Protein AF-A0A6P6D6A0-F1 (afdb_monomer_lite)

Secondary structure (DSSP, 8-state):
----B--GGGHHHHSTTTTT--S-PPPPB--PPP--S-PPP-B-TTSPBPTTS---SS-TT-SPPPGGGS-SSPPPSEEE---SSHHHHHHHHHHHTT-HHHHHSTT----EEE--

Radius of gyration: 21.85 Å; chains: 1; bounding box: 56×30×52 Å

InterPro domains:
  IPR038797 Protein Flattop [PF22611] (1-113)
  IPR038797 Protein Flattop [PTHR34639] (1-114)

Structure (mmCIF, N/CA/C/O backbone):
data_AF-A0A6P6D6A0-F1
#
_entry.id   AF-A0A6P6D6A0-F1
#
loop_
_atom_site.group_PDB
_atom_site.id
_atom_site.type_symbol
_atom_site.label_atom_id
_atom_site.label_alt_id
_atom_site.label_comp_id
_atom_site.label_asym_id
_atom_site.label_entity_id
_atom_site.label_seq_id
_atom_site.pdbx_PDB_ins_code
_atom_site.Cartn_x
_atom_site.Cartn_y
_atom_site.Cartn_z
_atom_site.occupancy
_atom_site.B_iso_or_equiv
_atom_site.auth_seq_id
_atom_site.auth_comp_id
_atom_site.auth_asym_id
_atom_site.auth_atom_id
_atom_site.pdbx_PDB_model_num
ATOM 1 N N . MET A 1 1 ? -6.198 -6.001 3.209 1.00 59.53 1 MET A N 1
ATOM 2 C CA . MET A 1 1 ? -5.001 -5.388 3.834 1.00 59.53 1 MET A CA 1
ATOM 3 C C . MET A 1 1 ? -5.453 -4.676 5.093 1.00 59.53 1 MET A C 1
ATOM 5 O O . MET A 1 1 ? -6.505 -4.058 5.047 1.00 59.53 1 MET A O 1
ATOM 9 N N . ALA A 1 2 ? -4.706 -4.790 6.188 1.00 77.38 2 ALA A N 1
ATOM 10 C CA . ALA A 1 2 ? -4.994 -4.070 7.426 1.00 77.38 2 ALA A CA 1
ATOM 11 C C . ALA A 1 2 ? -4.280 -2.709 7.431 1.00 77.38 2 ALA A C 1
ATOM 13 O O . ALA A 1 2 ? -3.187 -2.584 6.872 1.00 77.38 2 ALA A O 1
ATOM 14 N N . THR A 1 3 ? -4.904 -1.704 8.041 1.00 82.56 3 THR A N 1
ATOM 15 C CA . THR A 1 3 ? -4.329 -0.373 8.273 1.00 82.56 3 THR A CA 1
ATOM 16 C C . THR A 1 3 ? -4.043 -0.199 9.757 1.00 82.56 3 THR A C 1
ATOM 18 O O . THR A 1 3 ? -4.913 -0.486 10.576 1.00 82.56 3 THR A O 1
ATOM 21 N N . ASN A 1 4 ? -2.858 0.311 10.089 1.00 85.94 4 ASN A N 1
ATOM 22 C CA . ASN A 1 4 ? -2.507 0.686 11.455 1.00 85.94 4 ASN A CA 1
ATOM 23 C C . ASN A 1 4 ? -2.769 2.181 11.642 1.00 85.94 4 ASN A C 1
ATOM 25 O O . ASN A 1 4 ? -2.383 2.986 10.786 1.00 85.94 4 ASN A O 1
ATOM 29 N N . TYR A 1 5 ? -3.408 2.523 12.754 1.00 85.50 5 TYR A N 1
ATOM 30 C CA . TYR A 1 5 ? -3.688 3.896 13.154 1.00 85.50 5 TYR A CA 1
ATOM 31 C C . TYR A 1 5 ? -2.807 4.285 14.337 1.00 85.50 5 TYR A C 1
ATOM 33 O O . TYR A 1 5 ? -2.463 3.421 15.141 1.00 85.50 5 TYR A O 1
ATOM 41 N N . SER A 1 6 ? -2.474 5.574 14.430 1.00 86.25 6 SER A N 1
ATOM 42 C CA . SER A 1 6 ? -1.700 6.121 15.546 1.00 86.25 6 SER A CA 1
ATOM 43 C C . SER A 1 6 ? -2.338 5.788 16.892 1.00 86.25 6 SER A C 1
ATOM 45 O O . SER A 1 6 ? -3.506 6.105 17.139 1.00 86.25 6 SER A O 1
ATOM 47 N N . ALA A 1 7 ? -1.538 5.210 17.783 1.00 87.88 7 ALA A N 1
ATOM 48 C CA . ALA A 1 7 ? -1.878 5.031 19.191 1.00 87.88 7 ALA A CA 1
ATOM 49 C C . ALA A 1 7 ? -1.497 6.257 20.049 1.00 87.88 7 ALA A C 1
ATOM 51 O O . ALA A 1 7 ? -1.419 6.163 21.279 1.00 87.88 7 ALA A O 1
ATOM 52 N N . ASN A 1 8 ? -1.237 7.410 19.417 1.00 89.00 8 ASN A N 1
ATOM 53 C CA . ASN A 1 8 ? -0.809 8.660 20.043 1.00 89.00 8 ASN A CA 1
ATOM 54 C C . ASN A 1 8 ? 0.352 8.435 21.031 1.00 89.00 8 ASN A C 1
ATOM 56 O O . ASN A 1 8 ? 1.465 8.101 20.633 1.00 89.00 8 ASN A O 1
ATOM 60 N N . GLN A 1 9 ? 0.094 8.582 22.332 1.00 90.94 9 GLN A N 1
ATOM 61 C CA . GLN A 1 9 ? 1.102 8.493 23.393 1.00 90.94 9 GLN A CA 1
ATOM 62 C C . GLN A 1 9 ? 1.780 7.114 23.479 1.00 90.94 9 GLN A C 1
ATOM 64 O O . GLN A 1 9 ? 2.917 7.023 23.944 1.00 90.94 9 GLN A O 1
ATOM 69 N N . TYR A 1 10 ? 1.123 6.051 23.005 1.00 90.69 10 TYR A N 1
ATOM 70 C CA . TYR A 1 10 ? 1.640 4.681 23.075 1.00 90.69 10 TYR A CA 1
ATOM 71 C C . TYR A 1 10 ? 2.359 4.220 21.799 1.00 90.69 10 TYR A C 1
ATOM 73 O O . TYR A 1 10 ? 2.954 3.142 21.798 1.00 90.69 10 TYR A O 1
ATOM 81 N N . GLU A 1 11 ? 2.374 5.031 20.734 1.00 90.00 11 GLU A N 1
ATOM 82 C CA . GLU A 1 11 ? 2.935 4.660 19.421 1.00 90.00 11 GLU A CA 1
ATOM 83 C C . GLU A 1 11 ? 4.406 4.222 19.512 1.00 90.00 11 GLU A C 1
ATOM 85 O O . GLU A 1 11 ? 4.848 3.298 18.829 1.00 90.00 11 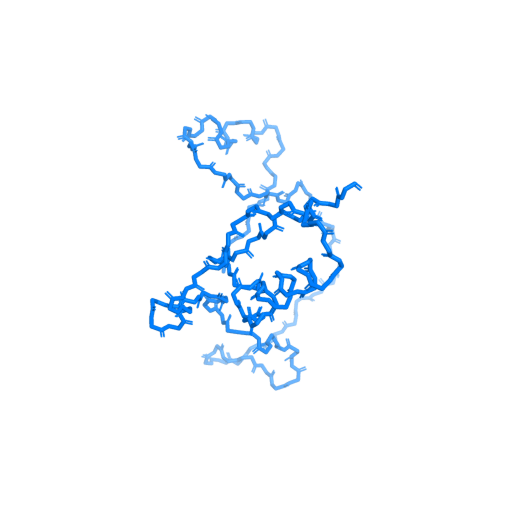GLU A O 1
ATOM 90 N N . LYS A 1 12 ? 5.173 4.842 20.420 1.00 90.94 12 LYS A N 1
ATOM 91 C CA . LYS A 1 12 ? 6.614 4.606 20.575 1.00 90.94 12 LYS A CA 1
ATOM 92 C C . LYS A 1 12 ? 6.957 3.128 20.782 1.00 90.94 12 LYS A C 1
ATOM 94 O O . LYS A 1 12 ? 7.901 2.640 20.158 1.00 90.94 12 LYS A O 1
ATOM 99 N N . ALA A 1 13 ? 6.194 2.421 21.618 1.00 92.31 13 ALA A N 1
ATOM 100 C CA . ALA A 1 13 ? 6.438 1.011 21.928 1.00 92.31 13 ALA A CA 1
ATOM 101 C C . ALA A 1 13 ? 6.171 0.085 20.728 1.00 92.31 13 ALA A C 1
ATOM 103 O O . ALA A 1 13 ? 6.815 -0.954 20.602 1.00 92.31 13 ALA A O 1
ATOM 104 N N . PHE A 1 14 ? 5.273 0.488 19.825 1.00 90.38 14 PHE A N 1
ATOM 105 C CA . PHE A 1 14 ? 4.914 -0.258 18.616 1.00 90.38 14 PHE A CA 1
ATOM 106 C C . PHE A 1 14 ? 5.724 0.155 17.389 1.00 90.38 14 PHE A C 1
ATOM 108 O O . PHE A 1 14 ? 5.529 -0.386 16.298 1.00 90.38 14 PHE A O 1
ATOM 115 N N . SER A 1 15 ? 6.657 1.094 17.546 1.00 89.62 15 SER A N 1
ATOM 116 C CA . SER A 1 15 ? 7.499 1.489 16.433 1.00 89.62 15 SER A CA 1
ATOM 117 C C . SER A 1 15 ? 8.389 0.312 15.987 1.00 89.62 15 SER A C 1
ATOM 119 O O . SER A 1 15 ? 8.888 -0.454 16.820 1.00 89.62 15 SER A O 1
ATOM 121 N N . PRO A 1 16 ? 8.637 0.156 14.673 1.00 91.19 16 PRO A N 1
ATOM 122 C CA . PRO A 1 16 ? 9.335 -1.007 14.118 1.00 91.19 16 PRO A CA 1
ATOM 123 C C . PRO A 1 16 ? 10.692 -1.288 14.773 1.00 91.19 16 PRO A C 1
ATOM 125 O O . PRO A 1 16 ? 11.069 -2.440 14.960 1.00 91.19 16 PRO A O 1
ATOM 128 N N . LYS A 1 17 ? 11.399 -0.227 15.176 1.00 90.12 17 LYS A N 1
ATOM 129 C CA . LYS A 1 17 ? 12.697 -0.311 15.850 1.00 90.12 17 LYS A CA 1
ATOM 130 C C . LYS A 1 17 ? 12.601 -0.970 17.231 1.00 90.12 17 LYS A C 1
ATOM 132 O O . LYS A 1 17 ? 13.476 -1.754 17.580 1.00 90.12 17 LYS A O 1
ATOM 137 N N . TYR A 1 18 ? 11.554 -0.670 18.001 1.00 92.38 18 TYR A N 1
ATOM 138 C CA . TYR A 1 18 ? 11.334 -1.266 19.324 1.00 92.38 18 TYR A CA 1
ATOM 139 C C . TYR A 1 18 ? 10.829 -2.707 19.221 1.00 92.38 18 TYR A C 1
ATOM 141 O O . TYR A 1 18 ? 11.188 -3.539 20.048 1.00 92.38 18 TYR A O 1
ATOM 149 N N . LEU A 1 19 ? 10.091 -3.023 18.155 1.00 93.38 19 LEU A N 1
ATOM 150 C CA . LEU A 1 19 ? 9.670 -4.387 17.822 1.00 93.38 19 LEU A CA 1
ATOM 151 C C . LEU A 1 19 ? 10.775 -5.231 17.165 1.00 93.38 19 LEU A C 1
ATOM 153 O O . LEU A 1 19 ? 10.499 -6.333 16.701 1.00 93.38 19 LEU A O 1
ATOM 157 N N . GLN A 1 20 ? 12.011 -4.720 17.096 1.00 93.69 20 GLN A N 1
ATOM 158 C CA . GLN A 1 20 ? 13.154 -5.405 16.481 1.00 93.69 20 GLN A CA 1
ATOM 159 C C . GLN A 1 20 ? 12.901 -5.817 15.021 1.00 93.69 20 GLN A C 1
ATOM 161 O O . GLN A 1 20 ? 13.447 -6.804 14.527 1.00 93.69 20 GLN A O 1
ATOM 166 N N . ASN A 1 21 ? 12.081 -5.052 14.299 1.00 92.50 21 ASN A N 1
ATOM 167 C CA . ASN A 1 21 ? 11.920 -5.239 12.869 1.00 92.50 21 ASN A CA 1
ATOM 168 C C . ASN A 1 21 ? 13.133 -4.639 12.142 1.00 92.50 21 ASN A C 1
ATOM 170 O O . ASN A 1 21 ? 13.281 -3.421 12.061 1.00 92.50 21 ASN A O 1
ATOM 174 N N . TRP A 1 22 ? 13.977 -5.509 11.590 1.00 89.00 22 TRP A N 1
ATOM 175 C CA . TRP A 1 22 ? 15.186 -5.138 10.843 1.00 89.00 22 TRP A CA 1
ATOM 176 C C . TRP A 1 22 ? 14.942 -4.879 9.349 1.00 89.00 22 TRP A C 1
ATOM 178 O O . TRP A 1 22 ? 15.872 -4.546 8.617 1.00 89.00 22 TRP A O 1
ATOM 188 N N . SER A 1 23 ? 13.703 -5.038 8.880 1.00 88.38 23 SER A N 1
ATOM 189 C CA . SER A 1 23 ? 13.310 -4.745 7.500 1.00 88.38 23 SER A CA 1
ATOM 190 C C . SER A 1 23 ? 12.774 -3.317 7.345 1.00 88.38 23 SER A C 1
ATOM 192 O O . SER A 1 23 ? 12.454 -2.638 8.322 1.00 88.38 23 SER A O 1
ATOM 194 N N . LEU A 1 24 ? 12.633 -2.860 6.097 1.00 84.19 24 LEU A N 1
ATOM 195 C CA . LEU A 1 24 ? 11.965 -1.593 5.797 1.00 84.19 24 LEU A CA 1
ATOM 196 C C . LEU A 1 24 ? 10.494 -1.666 6.221 1.00 84.19 24 LEU A C 1
ATOM 198 O O . LEU A 1 24 ? 9.685 -2.384 5.628 1.00 84.19 24 LEU A O 1
ATOM 202 N N . ALA A 1 25 ? 10.151 -0.910 7.258 1.00 85.19 25 ALA A N 1
ATOM 203 C CA . ALA A 1 25 ? 8.798 -0.858 7.775 1.00 85.19 25 ALA A CA 1
ATOM 204 C C . ALA A 1 25 ? 7.849 -0.128 6.819 1.00 85.19 25 ALA A C 1
ATOM 206 O O . ALA A 1 25 ? 8.226 0.814 6.121 1.00 85.19 25 ALA A O 1
ATOM 207 N N . LYS A 1 26 ? 6.582 -0.550 6.821 1.00 82.31 26 LYS A N 1
ATOM 208 C CA . LYS A 1 26 ? 5.524 0.164 6.105 1.00 82.31 26 LYS A CA 1
ATOM 209 C C . LYS A 1 26 ? 5.171 1.448 6.864 1.00 82.31 26 LYS A C 1
ATOM 211 O O . LYS A 1 26 ? 5.079 1.390 8.090 1.00 82.31 26 LYS A O 1
ATOM 216 N N . PRO A 1 27 ? 4.932 2.568 6.164 1.00 80.00 27 PRO A N 1
ATOM 217 C CA . PRO A 1 27 ? 4.458 3.784 6.808 1.00 80.00 27 PRO A CA 1
ATOM 218 C C . PRO A 1 27 ? 3.077 3.546 7.433 1.00 80.00 27 PRO A C 1
ATOM 220 O O . PRO A 1 27 ? 2.214 2.902 6.827 1.00 80.00 27 PRO A O 1
ATOM 223 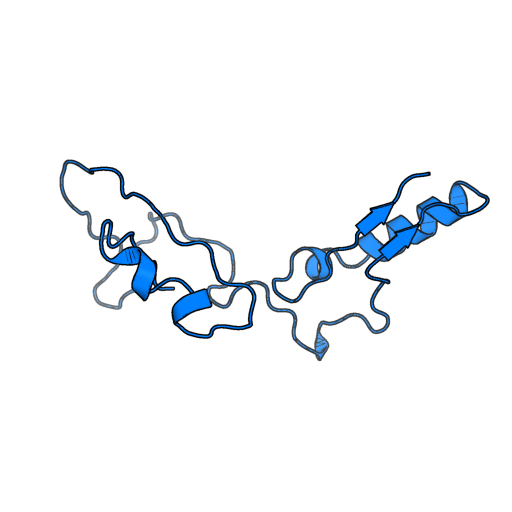N N . THR A 1 28 ? 2.880 4.052 8.648 1.00 78.81 28 THR A N 1
ATOM 224 C CA . THR A 1 28 ? 1.603 4.030 9.368 1.00 78.81 28 THR A CA 1
ATOM 225 C C . THR A 1 28 ? 0.864 5.350 9.167 1.00 78.81 28 THR A C 1
ATOM 227 O O . THR A 1 28 ? 1.472 6.382 8.884 1.00 78.81 28 THR A O 1
ATOM 230 N N . LYS A 1 29 ? -0.471 5.325 9.244 1.00 75.75 29 LYS A N 1
ATOM 231 C CA . LYS A 1 29 ? -1.274 6.542 9.090 1.00 75.75 29 LYS A CA 1
ATOM 232 C C . LYS A 1 29 ? -1.370 7.237 10.448 1.00 75.75 29 LYS A C 1
ATOM 234 O O . LYS A 1 29 ? -1.983 6.702 11.368 1.00 75.75 29 LYS A O 1
ATOM 239 N N . GLU A 1 30 ? -0.782 8.424 10.557 1.00 72.44 30 GLU A N 1
ATOM 240 C CA . GLU A 1 30 ? -0.678 9.155 11.829 1.00 72.44 30 GLU A CA 1
ATOM 241 C C . GLU A 1 30 ? -2.015 9.721 12.324 1.00 72.44 30 GLU A C 1
ATOM 243 O O . GLU A 1 30 ? -2.221 9.844 13.526 1.00 72.44 30 GLU A O 1
ATOM 248 N N . SER A 1 31 ? -2.948 10.047 11.424 1.00 76.69 31 SER A N 1
ATOM 249 C CA . SER A 1 31 ? -4.237 10.627 11.808 1.00 76.69 31 SER A CA 1
ATOM 250 C C . SER A 1 31 ? -5.374 10.191 10.887 1.00 76.69 31 SER A C 1
ATOM 252 O O . SER A 1 31 ? -5.206 10.038 9.670 1.00 76.69 31 SER A O 1
ATOM 254 N N . ILE A 1 32 ? -6.544 9.966 11.483 1.00 80.75 32 ILE A N 1
ATOM 255 C CA . ILE A 1 32 ? -7.797 9.696 10.778 1.00 80.75 32 ILE A CA 1
ATOM 256 C C . ILE A 1 32 ? -8.596 10.996 10.772 1.00 80.75 32 ILE A C 1
ATOM 258 O O . ILE A 1 32 ? -8.763 11.622 11.814 1.00 80.75 32 ILE A O 1
ATOM 262 N N . SER A 1 33 ? -9.111 11.393 9.612 1.00 84.56 33 SER A N 1
ATOM 263 C CA . SER A 1 33 ? -10.089 12.476 9.536 1.00 84.56 33 SER A CA 1
ATOM 264 C C . SER A 1 33 ? -11.394 12.055 10.209 1.00 84.56 33 SER A C 1
ATOM 266 O O . SER A 1 33 ? -11.840 10.919 10.035 1.00 84.56 33 SER A O 1
ATOM 268 N N . SER A 1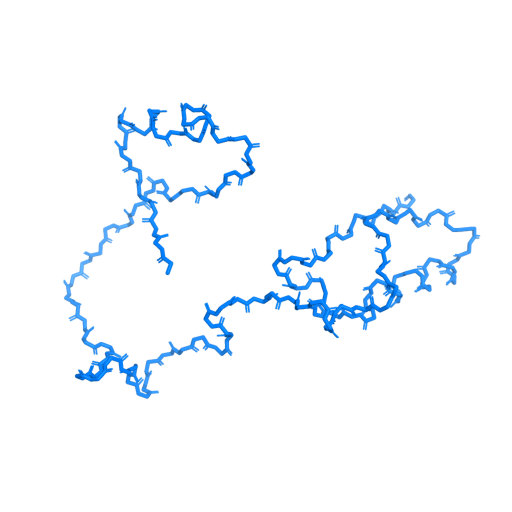 34 ? -12.029 12.975 10.932 1.00 88.69 34 SER A N 1
ATOM 269 C CA . SER A 1 34 ? -13.414 12.800 11.360 1.00 88.69 34 SER A CA 1
ATOM 270 C C . SER A 1 34 ? -14.323 12.699 10.131 1.00 88.69 34 SER A C 1
ATOM 272 O O . SER A 1 34 ? -14.163 13.444 9.164 1.00 88.69 34 SER A O 1
ATOM 274 N N . TYR A 1 35 ? -15.258 11.751 10.163 1.00 89.50 35 TYR A N 1
ATOM 275 C CA . TYR A 1 35 ? -16.287 11.580 9.141 1.00 89.50 35 TYR A CA 1
ATOM 276 C C . TYR A 1 35 ? -17.655 11.756 9.795 1.00 89.50 35 TYR A C 1
ATOM 278 O O . TYR A 1 35 ? -17.915 11.171 10.845 1.00 89.50 35 TYR A O 1
ATOM 286 N N . GLU A 1 36 ? -18.519 12.547 9.168 1.00 93.81 36 GLU A N 1
ATOM 287 C CA . GLU A 1 36 ? -19.909 12.740 9.584 1.00 93.81 36 GLU A CA 1
ATOM 288 C C . GLU A 1 36 ? -20.855 11.975 8.648 1.00 93.81 36 GLU A C 1
ATOM 290 O O . GLU A 1 36 ? -20.573 11.818 7.458 1.00 93.81 36 GLU A O 1
ATOM 295 N N . GLY A 1 37 ? -21.987 11.501 9.180 1.00 93.81 37 GLY A N 1
ATOM 296 C CA . GLY A 1 37 ? -23.025 10.800 8.418 1.00 93.81 37 GLY A CA 1
ATOM 297 C C . GLY A 1 37 ? -23.157 9.312 8.756 1.00 93.81 37 GLY A C 1
ATOM 298 O O . GLY A 1 37 ? -22.860 8.884 9.869 1.00 93.81 37 GLY A O 1
ATOM 299 N N . TYR A 1 38 ? -23.653 8.527 7.797 1.00 93.81 38 TYR A N 1
ATOM 300 C CA . TYR A 1 38 ? -23.949 7.098 7.955 1.00 93.81 38 TYR A CA 1
ATOM 301 C C . TYR A 1 38 ? -23.221 6.243 6.909 1.00 93.81 38 TYR A C 1
ATOM 303 O O . TYR A 1 38 ? -22.837 6.718 5.840 1.00 93.81 38 TYR A O 1
ATOM 311 N N . THR A 1 39 ? -23.037 4.958 7.214 1.00 93.94 39 THR A N 1
ATOM 312 C CA . THR A 1 39 ? -22.411 3.985 6.312 1.00 93.94 39 THR A CA 1
ATOM 313 C C . THR A 1 39 ? -23.431 3.424 5.322 1.00 93.94 39 THR A C 1
ATOM 315 O O . THR A 1 39 ? -24.552 3.078 5.684 1.00 93.94 39 THR A O 1
ATOM 318 N N . GLN A 1 40 ? -23.041 3.310 4.052 1.00 93.56 40 GLN A N 1
ATOM 319 C CA . GLN A 1 40 ? -23.852 2.666 3.016 1.00 93.56 40 GLN A CA 1
ATOM 320 C C . GLN A 1 40 ? -23.353 1.244 2.756 1.00 93.56 40 GLN A C 1
ATOM 322 O O . GLN A 1 40 ? -22.147 0.985 2.768 1.00 93.56 40 GLN A O 1
ATOM 327 N N . ILE A 1 41 ? -24.278 0.317 2.503 1.00 94.75 41 ILE A N 1
ATOM 328 C CA . ILE A 1 41 ? -23.939 -1.069 2.170 1.00 94.75 41 ILE A CA 1
ATOM 329 C C . ILE A 1 41 ? -23.420 -1.115 0.730 1.00 94.75 41 ILE A C 1
ATOM 331 O O . ILE A 1 41 ? -24.134 -0.776 -0.209 1.00 94.75 41 ILE A O 1
ATOM 335 N N . ILE A 1 42 ? -22.172 -1.553 0.563 1.00 94.88 42 ILE A N 1
ATOM 336 C CA . ILE A 1 42 ? -21.488 -1.601 -0.742 1.00 94.88 42 ILE A CA 1
ATOM 337 C C . ILE A 1 42 ? -21.378 -3.013 -1.338 1.00 94.88 42 ILE A C 1
ATOM 339 O O . ILE A 1 42 ? -20.915 -3.167 -2.468 1.00 94.88 42 ILE A O 1
ATOM 343 N N . ALA A 1 43 ? -21.772 -4.046 -0.593 1.00 96.12 43 ALA A N 1
ATOM 344 C CA . ALA A 1 43 ? -21.659 -5.447 -0.989 1.00 96.12 43 ALA A CA 1
ATOM 345 C C . ALA A 1 43 ? -22.969 -6.206 -0.741 1.00 96.12 43 ALA A C 1
ATOM 347 O O . ALA A 1 43 ? -23.767 -5.807 0.104 1.00 96.12 43 ALA A O 1
ATOM 348 N N . ASN A 1 44 ? -23.189 -7.294 -1.479 1.00 95.12 44 ASN A N 1
ATOM 349 C CA . ASN A 1 44 ? -24.330 -8.185 -1.276 1.00 95.12 44 ASN A CA 1
ATOM 350 C C . ASN A 1 44 ? -24.088 -9.199 -0.138 1.00 95.12 44 ASN A C 1
ATOM 352 O O . ASN A 1 44 ? -23.008 -9.267 0.448 1.00 95.12 44 ASN A O 1
ATOM 356 N N . ASP A 1 45 ? -25.097 -10.023 0.135 1.00 96.69 45 ASP A N 1
ATOM 357 C CA . ASP A 1 45 ? -25.098 -11.109 1.128 1.00 96.69 45 ASP A CA 1
ATOM 358 C C . ASP A 1 45 ? -24.016 -12.182 0.901 1.00 96.69 45 ASP A C 1
ATOM 360 O O . ASP A 1 45 ? -23.604 -12.868 1.834 1.00 96.69 45 ASP A O 1
ATOM 364 N N . ARG A 1 46 ? -23.507 -12.297 -0.329 1.00 96.00 46 ARG A N 1
ATOM 365 C CA . ARG A 1 46 ? -22.407 -13.197 -0.710 1.00 96.00 46 ARG A CA 1
ATOM 366 C C . ARG A 1 46 ? -21.024 -12.543 -0.630 1.00 96.00 46 ARG A C 1
ATOM 368 O O . ARG A 1 46 ? -20.034 -13.191 -0.964 1.00 96.00 46 ARG A O 1
ATOM 375 N N . GLY A 1 47 ? -20.938 -11.272 -0.231 1.00 92.06 47 GLY A N 1
ATOM 376 C CA . GLY A 1 47 ? -19.683 -10.518 -0.141 1.00 92.06 47 GLY A CA 1
ATOM 377 C C . GLY A 1 47 ? -19.159 -9.972 -1.477 1.00 92.06 47 GLY A C 1
ATOM 378 O O . GLY A 1 47 ? -18.028 -9.489 -1.538 1.00 92.06 47 GLY A O 1
ATOM 379 N N . HIS A 1 48 ? -19.949 -10.018 -2.554 1.00 92.88 48 HIS A N 1
ATOM 380 C CA . HIS A 1 48 ? -19.605 -9.366 -3.819 1.00 92.88 48 HIS A CA 1
ATOM 381 C C . HIS A 1 48 ? -19.972 -7.881 -3.782 1.00 92.88 48 HIS A C 1
ATOM 383 O O . HIS A 1 48 ? -21.057 -7.516 -3.335 1.00 92.88 48 HIS A O 1
ATOM 389 N N . LEU A 1 49 ? -19.092 -7.022 -4.304 1.00 93.00 49 LEU A N 1
ATOM 390 C CA . LEU A 1 49 ? -19.378 -5.594 -4.462 1.00 93.00 49 LEU A CA 1
ATOM 391 C C . LEU A 1 49 ? -20.563 -5.374 -5.412 1.00 93.00 49 LEU A C 1
ATOM 393 O O . LEU A 1 49 ? -20.683 -6.061 -6.430 1.00 93.00 49 LEU A O 1
ATOM 397 N N . LEU A 1 50 ? -21.412 -4.395 -5.098 1.00 95.00 50 LEU A N 1
ATOM 398 C CA . LEU A 1 50 ? -22.507 -3.988 -5.978 1.00 95.00 50 LEU A CA 1
ATOM 399 C C . LEU A 1 50 ? -21.949 -3.440 -7.312 1.00 95.00 50 LEU A C 1
ATOM 401 O O . LEU A 1 50 ? -20.919 -2.764 -7.295 1.00 95.00 50 LEU A O 1
ATOM 405 N N . PRO A 1 51 ? -22.613 -3.667 -8.466 1.00 91.94 51 PRO A N 1
ATOM 406 C CA . PRO A 1 51 ? -22.090 -3.261 -9.778 1.00 91.94 51 PRO A CA 1
ATOM 407 C C . PRO A 1 51 ? -21.800 -1.760 -9.931 1.00 91.94 51 PRO A C 1
ATOM 409 O O . PRO A 1 51 ? -20.952 -1.381 -10.735 1.00 91.94 51 PRO A O 1
ATOM 412 N N . SER A 1 52 ? -22.497 -0.909 -9.174 1.00 90.62 52 SER A N 1
ATOM 413 C CA . SER A 1 52 ? -22.325 0.548 -9.177 1.00 90.62 52 SER A CA 1
ATOM 414 C C . SER A 1 52 ? -21.101 1.028 -8.392 1.00 90.62 52 SER A C 1
ATOM 416 O O . SER A 1 52 ? -20.672 2.167 -8.570 1.00 90.62 52 SER A O 1
ATOM 418 N N . VAL A 1 53 ? -20.533 0.189 -7.519 1.00 92.50 53 VAL A N 1
ATOM 419 C CA . VAL A 1 53 ? -19.409 0.573 -6.662 1.00 92.50 53 VAL A CA 1
ATOM 420 C C . VAL A 1 53 ? -18.117 0.534 -7.483 1.00 92.50 53 VAL A C 1
ATOM 422 O O . VAL A 1 53 ? -17.788 -0.506 -8.065 1.00 92.50 53 VAL A O 1
ATOM 425 N N . PRO A 1 54 ? -17.343 1.638 -7.536 1.00 90.44 54 PRO A N 1
ATOM 426 C CA . PRO A 1 54 ? -16.085 1.654 -8.262 1.00 90.44 54 PRO A CA 1
ATOM 427 C C . PRO A 1 54 ? -15.129 0.634 -7.650 1.00 90.44 54 PRO A C 1
ATOM 429 O O . PRO A 1 54 ? -14.831 0.656 -6.456 1.00 90.44 54 PRO A O 1
ATOM 432 N N . ARG A 1 55 ? -14.626 -0.267 -8.492 1.00 86.00 55 ARG A N 1
ATOM 433 C CA . ARG A 1 55 ? -13.680 -1.305 -8.090 1.00 86.00 55 ARG A CA 1
ATOM 434 C C . ARG A 1 55 ? -12.328 -1.081 -8.740 1.00 86.00 55 ARG A C 1
ATOM 436 O O . ARG A 1 55 ? -12.236 -0.659 -9.895 1.00 86.00 55 ARG A O 1
ATOM 443 N N . SER A 1 56 ? -11.272 -1.430 -8.013 1.00 82.50 56 SER A N 1
ATOM 444 C CA . SER A 1 56 ? -9.944 -1.519 -8.607 1.00 82.50 56 SER A CA 1
ATOM 445 C C . SER A 1 56 ? -9.970 -2.529 -9.757 1.00 82.50 56 SER A C 1
ATOM 447 O O . SER A 1 56 ? -10.455 -3.651 -9.599 1.00 82.50 56 SER A O 1
ATOM 449 N N . LYS A 1 57 ? -9.445 -2.130 -10.920 1.00 81.38 57 LYS A N 1
ATOM 450 C CA . LYS A 1 57 ? -9.171 -3.056 -12.032 1.00 81.38 57 LYS A CA 1
ATOM 451 C C . LYS A 1 57 ? -7.912 -3.892 -11.777 1.00 81.38 57 LYS A C 1
ATOM 453 O O . LYS A 1 57 ? -7.677 -4.860 -12.491 1.00 81.38 57 LYS A O 1
ATOM 458 N N . ALA A 1 58 ? -7.100 -3.506 -10.791 1.00 79.56 58 ALA A N 1
ATOM 459 C CA . ALA A 1 58 ? -5.883 -4.215 -10.438 1.00 79.56 58 ALA A CA 1
ATOM 460 C C . ALA A 1 58 ? -6.189 -5.456 -9.591 1.00 79.56 58 ALA A C 1
ATOM 462 O O . ALA A 1 58 ? -7.162 -5.497 -8.836 1.00 79.56 58 ALA A O 1
ATOM 463 N N . SER A 1 59 ? -5.318 -6.456 -9.711 1.00 77.81 59 SER A N 1
ATOM 464 C CA . SER A 1 59 ? -5.396 -7.697 -8.945 1.00 77.81 59 SER A CA 1
ATOM 465 C C . SER A 1 59 ? -5.351 -7.428 -7.431 1.00 77.81 59 SER A C 1
ATOM 467 O O . SER A 1 59 ? -4.489 -6.668 -6.976 1.00 77.81 59 SER A O 1
ATOM 469 N N . PRO A 1 60 ? -6.214 -8.076 -6.623 1.00 77.69 60 PRO A N 1
ATOM 470 C CA . PRO A 1 60 ? -6.178 -7.949 -5.165 1.00 77.69 60 PRO A CA 1
ATOM 471 C C . PRO A 1 60 ? -4.907 -8.555 -4.549 1.00 77.69 60 PRO A C 1
ATOM 473 O O . PRO A 1 60 ? -4.546 -8.211 -3.426 1.00 77.69 60 PRO A O 1
ATOM 476 N N . TRP A 1 61 ? -4.202 -9.416 -5.290 1.00 75.31 61 TRP A N 1
ATOM 477 C CA . TRP A 1 61 ? -2.916 -9.995 -4.887 1.00 75.31 61 TRP A CA 1
ATOM 478 C C . TRP A 1 61 ? -1.714 -9.104 -5.245 1.00 75.31 61 TRP A C 1
ATOM 480 O O . TRP A 1 61 ? -0.567 -9.476 -5.004 1.00 75.31 61 TRP A O 1
ATOM 490 N N . GLY A 1 62 ? -1.965 -7.904 -5.779 1.00 80.62 62 GLY A N 1
ATOM 491 C CA . GLY A 1 62 ? -0.941 -6.928 -6.137 1.00 80.62 62 GLY A CA 1
ATOM 492 C C . GLY A 1 62 ? -0.337 -7.148 -7.526 1.00 80.62 62 GLY A C 1
ATOM 493 O O . GLY A 1 62 ? -0.888 -7.859 -8.362 1.00 80.62 62 GLY A O 1
ATOM 494 N N . SER A 1 63 ? 0.801 -6.492 -7.766 1.00 84.19 63 SER A N 1
ATOM 495 C CA . SER A 1 63 ? 1.543 -6.513 -9.038 1.00 84.19 63 SER A CA 1
ATOM 496 C C . SER A 1 63 ? 2.808 -7.371 -8.927 1.00 84.19 63 SER A C 1
ATOM 498 O O . SER A 1 63 ? 3.893 -6.950 -9.317 1.00 84.19 63 SER A O 1
ATOM 500 N N . PHE A 1 64 ? 2.722 -8.525 -8.266 1.00 84.94 64 PHE A N 1
ATOM 501 C CA . PHE A 1 64 ? 3.876 -9.412 -8.128 1.00 84.94 64 PHE A CA 1
ATOM 502 C C . PHE A 1 64 ? 4.139 -10.129 -9.455 1.00 84.94 64 PHE A C 1
ATOM 504 O O . PHE A 1 64 ? 3.229 -10.742 -10.012 1.00 84.94 64 PHE A O 1
ATOM 511 N N . ILE A 1 65 ? 5.379 -10.073 -9.941 1.00 85.50 65 ILE A N 1
ATOM 512 C CA . ILE A 1 65 ? 5.821 -10.832 -11.115 1.00 85.50 65 ILE A CA 1
ATOM 513 C C . ILE A 1 65 ? 6.434 -12.144 -10.642 1.00 85.50 65 ILE A C 1
ATOM 515 O O . ILE A 1 65 ? 7.419 -12.145 -9.898 1.00 85.50 65 ILE A O 1
ATOM 519 N N . GLY A 1 66 ? 5.848 -13.259 -11.077 1.00 85.38 66 GLY A N 1
ATOM 520 C CA . GLY A 1 66 ? 6.361 -14.594 -10.801 1.00 85.38 66 GLY A CA 1
ATOM 521 C C . GLY A 1 66 ? 7.640 -14.901 -11.579 1.00 85.38 66 GLY A C 1
ATOM 522 O O . GLY A 1 66 ? 7.942 -14.276 -12.594 1.00 85.38 66 GLY A O 1
ATOM 523 N N . THR A 1 67 ? 8.375 -15.920 -11.136 1.00 86.00 67 THR A N 1
ATOM 524 C CA . THR A 1 67 ? 9.653 -16.344 -11.735 1.00 86.00 67 THR A CA 1
ATOM 525 C C . THR A 1 67 ? 9.567 -16.555 -13.249 1.00 86.00 67 THR A C 1
ATOM 527 O O . THR A 1 67 ? 10.461 -16.146 -13.977 1.00 86.00 67 THR A O 1
ATOM 530 N N . TRP A 1 68 ? 8.466 -17.129 -13.739 1.00 86.38 68 TRP A N 1
ATOM 531 C CA . TRP A 1 68 ? 8.249 -17.397 -15.166 1.00 86.38 68 TRP A CA 1
ATOM 532 C C . TRP A 1 68 ? 7.878 -16.161 -15.995 1.00 86.38 68 TRP A C 1
ATOM 534 O O . TRP A 1 68 ? 7.944 -16.199 -17.218 1.00 86.38 68 TRP A O 1
ATOM 544 N N . GLN A 1 69 ? 7.474 -15.075 -15.339 1.00 85.50 69 GLN A N 1
ATOM 545 C CA . GLN A 1 69 ? 7.116 -13.802 -15.968 1.00 85.50 69 GLN A CA 1
ATOM 546 C C . GLN A 1 69 ? 8.288 -12.803 -15.936 1.00 85.50 69 GLN A C 1
ATOM 548 O O . GLN A 1 69 ? 8.216 -11.755 -16.575 1.00 85.50 69 GLN A O 1
ATOM 553 N N . MET A 1 70 ? 9.369 -13.109 -15.206 1.00 86.69 70 MET A N 1
ATOM 554 C CA . MET A 1 70 ? 10.592 -12.305 -15.206 1.00 86.69 70 MET A CA 1
ATOM 555 C C . MET A 1 70 ? 11.311 -12.389 -16.562 1.00 86.69 70 MET A C 1
ATOM 557 O O . MET A 1 70 ? 11.342 -13.450 -17.189 1.00 86.69 70 MET A O 1
ATOM 561 N N . PRO A 1 71 ? 11.949 -11.300 -17.024 1.00 86.75 71 PRO A N 1
ATOM 562 C CA . PRO A 1 71 ? 12.744 -11.351 -18.239 1.00 86.75 71 PRO A CA 1
ATOM 563 C C . PRO A 1 71 ? 14.007 -12.190 -18.033 1.00 86.75 71 PRO A C 1
ATOM 565 O O . PRO A 1 71 ? 14.646 -12.130 -16.986 1.00 86.75 71 PRO A O 1
ATOM 568 N N . LEU A 1 72 ? 14.434 -12.8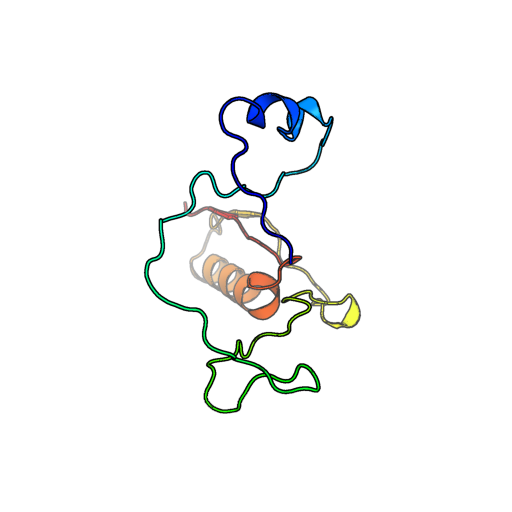80 -19.093 1.00 87.19 72 LEU A N 1
ATOM 569 C CA . LEU A 1 72 ? 15.651 -13.701 -19.099 1.00 87.19 72 LEU A CA 1
ATOM 570 C C . LEU A 1 72 ? 16.911 -12.928 -18.666 1.00 87.19 72 LEU A C 1
ATOM 572 O O . LEU A 1 72 ? 17.815 -13.490 -18.057 1.00 87.19 72 LEU A O 1
ATOM 576 N N . LYS A 1 73 ? 16.983 -11.634 -19.006 1.00 87.56 73 LYS A N 1
ATOM 577 C CA . LYS A 1 73 ? 18.053 -10.724 -18.584 1.00 87.56 73 LYS A CA 1
ATOM 578 C C . LYS A 1 73 ? 17.442 -9.502 -17.918 1.00 87.56 73 LYS A C 1
ATOM 580 O O . LYS A 1 73 ? 16.829 -8.666 -18.588 1.00 87.56 73 LYS A O 1
ATOM 585 N N . ILE A 1 74 ? 17.627 -9.419 -16.607 1.00 85.44 74 ILE A N 1
ATOM 586 C CA . ILE A 1 74 ? 17.182 -8.302 -15.780 1.00 85.44 74 ILE A CA 1
ATOM 587 C C . ILE A 1 74 ? 18.133 -7.112 -16.016 1.00 85.44 74 ILE A C 1
ATOM 589 O O . ILE A 1 74 ? 19.352 -7.306 -15.979 1.00 85.44 74 ILE A O 1
ATOM 593 N N . PRO A 1 75 ? 17.619 -5.899 -16.302 1.00 85.88 75 PRO A N 1
ATOM 594 C CA . PRO A 1 75 ? 18.461 -4.718 -16.457 1.00 85.88 75 PRO A CA 1
ATOM 595 C C . PRO A 1 75 ? 19.157 -4.355 -15.134 1.00 85.88 75 PRO A C 1
ATOM 597 O O . PRO A 1 75 ? 18.631 -4.649 -14.064 1.00 85.88 75 PRO A O 1
ATOM 600 N N . PRO A 1 76 ? 20.341 -3.725 -15.166 1.00 83.19 76 PRO A N 1
ATOM 601 C CA . PRO A 1 76 ? 21.051 -3.333 -13.955 1.00 83.19 76 PRO A CA 1
ATOM 602 C C . PRO A 1 76 ? 20.248 -2.303 -13.148 1.00 83.19 76 PRO A C 1
ATOM 604 O O . PRO A 1 76 ? 19.617 -1.406 -13.705 1.00 83.19 76 PRO A O 1
ATOM 607 N N . ALA A 1 77 ? 20.311 -2.414 -11.819 1.00 82.94 77 ALA A N 1
ATOM 608 C CA . ALA A 1 77 ? 19.630 -1.506 -10.892 1.00 82.94 77 ALA A CA 1
ATOM 609 C C . ALA A 1 77 ? 20.212 -0.083 -10.883 1.00 82.94 77 ALA A C 1
ATOM 611 O O . ALA A 1 77 ? 19.525 0.860 -10.509 1.00 82.94 77 ALA A O 1
ATOM 612 N N . ARG A 1 78 ? 21.467 0.083 -11.306 1.00 84.19 78 ARG A N 1
ATOM 613 C CA . ARG A 1 78 ? 22.122 1.383 -11.469 1.00 84.19 78 ARG A CA 1
ATOM 614 C C . ARG A 1 78 ? 22.628 1.514 -12.890 1.00 84.19 78 ARG A C 1
ATOM 616 O O . ARG A 1 78 ? 23.359 0.644 -13.364 1.00 84.19 78 ARG A O 1
ATOM 623 N N . VAL A 1 79 ? 22.248 2.601 -13.551 1.00 80.12 79 VAL A N 1
ATOM 624 C CA . VAL A 1 79 ? 22.705 2.924 -14.901 1.00 80.12 79 VAL A CA 1
ATOM 625 C C . VAL A 1 79 ? 23.290 4.323 -14.898 1.00 80.12 79 VAL A C 1
ATOM 627 O O . VAL A 1 79 ? 22.586 5.311 -14.716 1.00 80.12 79 VAL A O 1
ATOM 630 N N . THR A 1 80 ? 24.593 4.402 -15.135 1.00 78.69 80 THR A N 1
ATOM 631 C CA . THR A 1 80 ? 25.288 5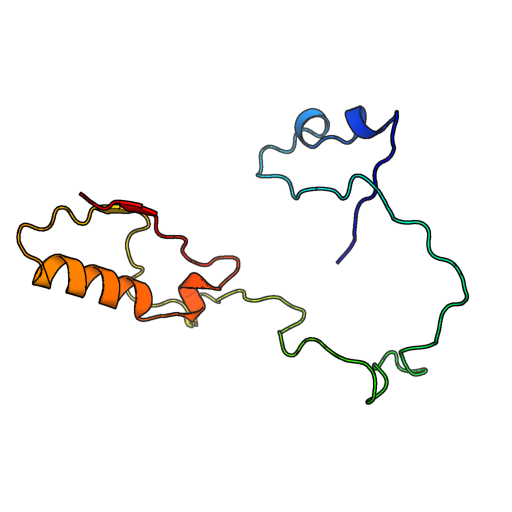.650 -15.442 1.00 78.69 80 THR A CA 1
ATOM 632 C C . THR A 1 80 ? 25.187 5.913 -16.938 1.00 78.69 80 THR A C 1
ATOM 634 O O . THR A 1 80 ? 25.688 5.119 -17.738 1.00 78.69 80 THR A O 1
ATOM 637 N N . LEU A 1 81 ? 24.582 7.033 -17.337 1.00 71.00 81 LEU A N 1
ATOM 638 C CA . LEU A 1 81 ? 24.496 7.445 -18.744 1.00 71.00 81 LEU A CA 1
ATOM 639 C C . LEU A 1 81 ? 25.795 8.103 -19.246 1.00 71.00 81 LEU A C 1
ATOM 641 O O . LEU A 1 81 ? 25.777 8.895 -20.180 1.00 71.00 81 LEU A O 1
ATOM 645 N N . THR A 1 82 ? 26.940 7.732 -18.673 1.00 67.00 82 THR A N 1
ATOM 646 C CA . THR A 1 82 ? 28.290 8.170 -19.068 1.00 67.00 82 THR A CA 1
ATOM 647 C C . THR A 1 82 ? 28.790 7.493 -20.351 1.00 67.00 82 THR A C 1
ATOM 649 O O . THR A 1 82 ? 29.983 7.518 -20.656 1.00 67.00 82 THR A O 1
ATOM 652 N N . ALA A 1 83 ? 27.895 6.860 -21.120 1.00 61.06 83 ALA A N 1
ATOM 653 C CA . ALA A 1 83 ? 28.233 6.283 -22.411 1.00 61.06 83 ALA A CA 1
ATOM 654 C C . ALA A 1 83 ? 28.848 7.370 -23.304 1.00 61.06 83 ALA A C 1
ATOM 656 O O . ALA A 1 83 ? 28.304 8.463 -23.430 1.00 61.06 83 ALA A O 1
ATOM 657 N N . ARG A 1 84 ? 29.966 7.055 -23.970 1.00 64.94 84 ARG A N 1
ATOM 658 C CA . ARG A 1 84 ? 30.698 7.998 -24.840 1.00 64.94 84 ARG A CA 1
ATOM 659 C C . ARG A 1 84 ? 29.868 8.518 -26.029 1.00 64.94 84 ARG A C 1
ATOM 661 O O . ARG A 1 84 ? 30.347 9.370 -26.767 1.00 64.94 84 ARG A O 1
ATOM 668 N N . THR A 1 85 ? 28.655 7.996 -26.243 1.00 78.69 85 THR A N 1
ATOM 669 C CA . THR A 1 85 ? 27.752 8.361 -27.338 1.00 78.69 85 THR A CA 1
ATOM 670 C C . THR A 1 85 ? 26.291 8.418 -26.883 1.00 78.69 85 THR A C 1
ATOM 672 O O . THR A 1 85 ? 25.821 7.600 -26.086 1.00 78.69 85 THR A O 1
ATOM 675 N N . THR A 1 86 ? 25.537 9.349 -27.470 1.00 82.00 86 THR A N 1
ATOM 676 C CA . THR A 1 86 ? 24.089 9.524 -27.250 1.00 82.00 86 THR A CA 1
ATOM 677 C C . THR A 1 86 ? 23.285 8.271 -27.617 1.00 82.00 86 THR A C 1
ATOM 679 O O . THR A 1 86 ? 22.345 7.901 -26.914 1.00 82.00 86 THR A O 1
ATOM 682 N N . ALA A 1 87 ? 23.697 7.559 -28.670 1.00 85.69 87 ALA A N 1
ATOM 683 C CA . ALA A 1 87 ? 23.084 6.302 -29.097 1.00 85.69 87 ALA A CA 1
ATOM 684 C C . ALA A 1 87 ? 23.228 5.180 -28.050 1.00 85.69 87 ALA A C 1
ATOM 686 O O . ALA A 1 87 ? 22.293 4.404 -27.840 1.00 85.69 87 ALA A O 1
ATOM 687 N N . GLY A 1 88 ? 24.373 5.106 -27.358 1.00 82.88 88 GLY A N 1
ATOM 688 C CA . GLY A 1 88 ? 24.601 4.128 -26.290 1.00 82.88 88 GLY A CA 1
ATOM 689 C C . GLY A 1 88 ? 23.695 4.371 -25.082 1.00 82.88 88 GLY A C 1
ATOM 690 O O . GLY A 1 88 ? 23.061 3.437 -24.587 1.00 82.88 88 GLY A O 1
ATOM 691 N N . ALA A 1 89 ? 23.561 5.635 -24.669 1.00 84.12 89 ALA A N 1
ATOM 692 C CA . ALA A 1 89 ? 22.634 6.035 -23.610 1.00 84.12 89 ALA A CA 1
ATOM 693 C C . ALA A 1 89 ? 21.172 5.699 -23.969 1.00 84.12 89 ALA A C 1
ATOM 695 O O . ALA A 1 89 ? 20.453 5.126 -23.149 1.00 84.12 89 ALA A O 1
ATOM 696 N N . ALA A 1 90 ? 20.751 5.961 -25.212 1.00 86.81 90 ALA A N 1
ATOM 697 C CA . ALA A 1 90 ? 19.407 5.630 -25.692 1.00 86.81 90 ALA A CA 1
ATOM 698 C C . ALA A 1 90 ? 19.131 4.113 -25.730 1.00 86.81 90 ALA A C 1
ATOM 700 O O . ALA A 1 90 ? 18.020 3.665 -25.444 1.00 86.81 90 ALA A O 1
ATOM 701 N N . SER A 1 91 ? 20.135 3.297 -26.060 1.00 87.00 91 SER A N 1
ATOM 702 C CA . SER A 1 91 ? 20.000 1.834 -26.042 1.00 87.00 91 SER A CA 1
ATOM 703 C C . SER A 1 91 ? 19.781 1.299 -24.620 1.00 87.00 91 SER A C 1
ATOM 705 O O . SER A 1 91 ? 18.912 0.450 -24.398 1.00 87.00 91 SER A O 1
ATOM 707 N N . LEU A 1 92 ? 20.504 1.846 -23.634 1.00 84.25 92 LEU A N 1
ATOM 708 C CA . LEU A 1 92 ? 20.349 1.489 -22.220 1.00 84.25 92 LEU A CA 1
ATOM 709 C C . LEU A 1 92 ? 18.965 1.860 -21.682 1.00 84.25 92 LEU A C 1
ATOM 711 O O . LEU A 1 92 ? 18.303 1.023 -21.064 1.00 84.25 92 LEU A O 1
ATOM 715 N N . THR A 1 93 ? 18.488 3.076 -21.957 1.00 86.31 93 THR A N 1
ATOM 716 C CA . THR A 1 93 ? 17.140 3.488 -21.536 1.00 86.31 93 THR A CA 1
ATOM 717 C C . THR A 1 93 ? 16.064 2.646 -22.220 1.00 86.31 93 THR A C 1
ATOM 719 O O . THR A 1 93 ? 15.106 2.239 -21.560 1.00 86.31 93 THR A O 1
ATOM 722 N N . LYS A 1 94 ? 16.238 2.294 -23.500 1.00 89.44 94 LYS A N 1
ATOM 723 C CA . LYS A 1 94 ? 15.335 1.381 -24.216 1.00 89.44 94 LYS A CA 1
ATOM 724 C C . LYS A 1 94 ? 15.313 -0.019 -23.599 1.00 89.44 94 LYS A C 1
ATOM 726 O O . LYS A 1 94 ? 14.247 -0.625 -23.521 1.00 89.44 94 LYS A O 1
ATOM 731 N N . TRP A 1 95 ? 16.454 -0.538 -23.141 1.00 87.50 95 TRP A N 1
ATOM 732 C CA . TRP A 1 95 ? 16.509 -1.841 -22.472 1.00 87.50 95 TRP A CA 1
ATOM 733 C C . TRP A 1 95 ? 15.793 -1.831 -21.116 1.00 87.50 95 TRP A C 1
ATOM 735 O O . TRP A 1 95 ? 15.015 -2.747 -20.848 1.00 87.50 95 TRP A O 1
ATOM 745 N N . ILE A 1 96 ? 15.981 -0.783 -20.307 1.00 87.06 96 ILE A N 1
ATOM 746 C CA . ILE A 1 96 ? 15.284 -0.610 -19.020 1.00 87.06 96 ILE A CA 1
ATOM 747 C C . ILE A 1 96 ? 13.764 -0.597 -19.219 1.00 87.06 96 ILE A C 1
ATOM 749 O O . ILE A 1 96 ? 13.037 -1.317 -18.538 1.00 87.06 96 ILE A O 1
ATOM 753 N N . HIS A 1 97 ? 13.284 0.175 -20.195 1.00 87.81 97 HIS A N 1
ATOM 754 C CA . HIS A 1 97 ? 11.853 0.322 -20.466 1.00 87.81 97 HIS A CA 1
ATOM 755 C C . HIS A 1 97 ? 11.261 -0.814 -21.311 1.00 87.81 97 HIS A C 1
ATOM 757 O O . HIS A 1 97 ? 10.066 -0.796 -21.602 1.00 87.81 97 HIS A O 1
ATOM 763 N N . LYS A 1 98 ? 12.061 -1.820 -21.692 1.00 89.38 98 LYS A N 1
ATOM 764 C CA . LYS A 1 98 ? 11.606 -2.947 -22.518 1.00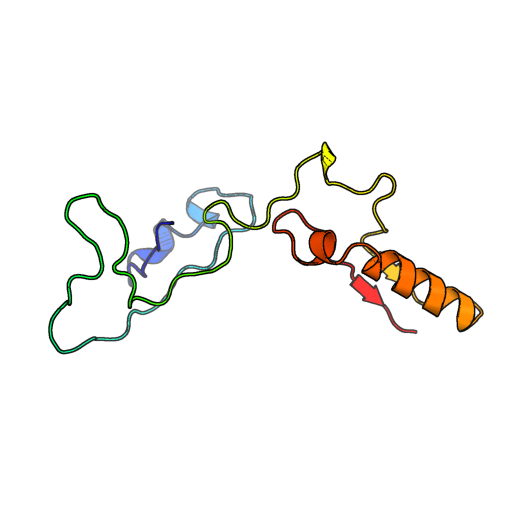 89.38 98 LYS A CA 1
ATOM 765 C C . LYS A 1 98 ? 10.467 -3.731 -21.861 1.00 89.38 98 LYS A C 1
ATOM 767 O O . LYS A 1 98 ? 9.594 -4.218 -22.569 1.00 89.38 98 LYS A O 1
ATOM 772 N N . ASN A 1 99 ? 10.484 -3.856 -20.531 1.00 85.94 99 ASN A N 1
ATOM 773 C CA . ASN A 1 99 ? 9.464 -4.566 -19.758 1.00 85.94 99 ASN A CA 1
ATOM 774 C C . ASN A 1 99 ? 8.820 -3.602 -18.748 1.00 85.94 99 ASN A C 1
ATOM 776 O O . ASN A 1 99 ? 9.312 -3.484 -17.624 1.00 85.94 99 ASN A O 1
ATOM 780 N N . PRO A 1 100 ? 7.735 -2.899 -19.118 1.00 86.56 100 PRO A N 1
ATOM 781 C CA . PRO A 1 100 ? 7.106 -1.914 -18.238 1.00 86.56 100 PRO A CA 1
ATOM 782 C C . PRO A 1 100 ? 6.516 -2.548 -16.973 1.00 86.56 100 PRO A C 1
ATOM 784 O O . PRO A 1 100 ? 6.494 -1.909 -15.921 1.00 86.56 100 PRO A O 1
ATOM 787 N N . ASP A 1 101 ? 6.090 -3.809 -17.049 1.00 85.62 101 ASP A N 1
ATOM 788 C CA . ASP A 1 101 ? 5.545 -4.537 -15.903 1.00 85.62 101 ASP A CA 1
ATOM 789 C C . ASP A 1 101 ? 6.611 -4.750 -14.824 1.00 85.62 101 ASP A C 1
ATOM 791 O O . ASP A 1 101 ? 6.319 -4.592 -13.641 1.00 85.62 101 ASP A O 1
ATOM 795 N N . LEU A 1 102 ? 7.871 -4.988 -15.217 1.00 86.75 102 LEU A N 1
ATOM 796 C CA . LEU A 1 102 ? 8.990 -5.113 -14.280 1.00 86.75 102 LEU A CA 1
ATOM 797 C C . LEU A 1 102 ? 9.228 -3.822 -13.492 1.00 86.75 102 LEU A C 1
ATOM 799 O O . LEU A 1 102 ? 9.630 -3.895 -12.340 1.00 86.75 102 LEU A O 1
ATOM 803 N N . LEU A 1 103 ? 8.976 -2.651 -14.076 1.00 86.62 103 LEU A N 1
ATOM 804 C CA . LEU A 1 103 ? 9.155 -1.366 -13.389 1.00 86.62 103 LEU A CA 1
ATOM 805 C C . LEU A 1 103 ? 7.985 -1.040 -12.448 1.00 86.62 103 LEU A C 1
ATOM 807 O O . LEU A 1 103 ? 8.153 -0.329 -11.460 1.00 86.62 103 LEU A O 1
ATOM 811 N N . LYS A 1 104 ? 6.789 -1.557 -12.754 1.00 86.38 104 LYS A N 1
ATOM 812 C CA . LYS A 1 104 ? 5.562 -1.334 -11.969 1.00 86.38 104 LYS A CA 1
ATOM 813 C C . LYS A 1 104 ? 5.327 -2.396 -10.896 1.00 86.38 104 LYS A C 1
ATOM 815 O O . LYS A 1 104 ? 4.499 -2.194 -10.007 1.00 86.38 104 LYS A O 1
ATOM 820 N N . ALA A 1 105 ? 5.996 -3.539 -10.998 1.00 86.56 105 ALA A N 1
ATOM 821 C CA . ALA A 1 105 ? 5.819 -4.652 -10.084 1.00 86.56 105 ALA A CA 1
ATOM 822 C C . ALA A 1 105 ? 6.264 -4.312 -8.656 1.00 86.56 105 ALA A C 1
ATOM 824 O O . ALA A 1 105 ? 7.193 -3.535 -8.433 1.00 86.56 105 ALA A O 1
ATOM 825 N N . CYS A 1 106 ? 5.619 -4.923 -7.660 1.00 82.00 106 CYS A N 1
ATOM 826 C CA . CYS A 1 106 ? 5.976 -4.688 -6.257 1.00 82.00 106 CYS A CA 1
ATOM 827 C C . CYS A 1 106 ? 7.346 -5.284 -5.889 1.00 82.00 106 CYS A C 1
ATOM 829 O O . CYS A 1 106 ? 8.067 -4.697 -5.088 1.00 82.00 106 CYS A O 1
ATOM 831 N N . ASN A 1 107 ? 7.713 -6.405 -6.515 1.00 83.69 107 ASN A N 1
ATOM 832 C CA . ASN A 1 107 ? 9.053 -7.002 -6.525 1.00 83.69 107 ASN A CA 1
ATOM 833 C C . ASN A 1 107 ? 9.871 -6.574 -7.759 1.00 83.69 107 ASN A C 1
ATOM 835 O O . ASN A 1 107 ? 10.835 -7.238 -8.136 1.00 83.69 107 ASN A O 1
ATOM 839 N N . GLY A 1 108 ? 9.423 -5.511 -8.423 1.00 84.44 108 GLY A N 1
ATOM 840 C CA . GLY A 1 108 ? 9.986 -4.992 -9.651 1.00 84.44 108 GLY A CA 1
ATOM 841 C C . GLY A 1 108 ? 11.285 -4.221 -9.464 1.00 84.44 108 GLY A C 1
ATOM 842 O O . GLY A 1 108 ? 11.735 -3.949 -8.350 1.00 84.44 108 GLY A O 1
ATOM 843 N N . LEU A 1 109 ? 11.881 -3.835 -10.587 1.00 85.50 109 LEU A N 1
ATOM 844 C CA . LEU A 1 109 ? 13.139 -3.106 -10.622 1.00 85.50 109 LEU A CA 1
ATOM 845 C C . LEU A 1 109 ? 12.894 -1.598 -10.514 1.00 85.50 109 LEU A C 1
ATOM 847 O O . LEU A 1 109 ? 12.043 -1.052 -11.212 1.00 85.50 109 LEU A O 1
ATOM 851 N N . ARG A 1 110 ? 13.667 -0.916 -9.664 1.00 85.12 110 ARG A N 1
ATOM 852 C CA . ARG A 1 110 ? 13.656 0.549 -9.521 1.00 85.12 110 ARG A CA 1
ATOM 853 C C . ARG A 1 110 ? 15.026 1.097 -9.916 1.00 85.12 110 ARG A C 1
ATOM 855 O O . ARG A 1 110 ? 15.889 1.215 -9.049 1.00 85.12 110 ARG A O 1
ATOM 862 N N . PRO A 1 111 ? 15.265 1.329 -11.215 1.00 83.50 111 PRO A N 1
ATOM 863 C CA . PRO A 1 111 ? 16.581 1.710 -11.692 1.00 83.50 111 PRO A CA 1
ATOM 864 C C . PRO A 1 111 ? 16.910 3.146 -11.280 1.00 83.50 111 PRO A C 1
ATOM 866 O O . PRO A 1 111 ? 16.135 4.067 -11.534 1.00 83.50 111 PRO A O 1
ATOM 869 N N . GLU A 1 112 ? 18.083 3.345 -10.692 1.00 85.31 112 GLU A N 1
ATOM 870 C CA . GLU A 1 112 ? 18.673 4.669 -10.513 1.00 85.31 112 GLU A CA 1
ATOM 871 C C . GLU A 1 112 ? 19.409 5.037 -11.807 1.00 85.31 112 GLU A C 1
ATOM 873 O O . GLU A 1 112 ? 20.425 4.426 -12.157 1.00 85.31 112 GLU A O 1
ATOM 878 N N . ILE A 1 113 ? 18.866 6.009 -12.542 1.00 81.00 113 ILE A N 1
ATOM 879 C CA . ILE A 1 113 ? 19.464 6.522 -13.777 1.00 81.00 113 ILE A CA 1
ATOM 880 C C . ILE A 1 113 ? 20.210 7.807 -13.431 1.00 81.00 113 ILE A C 1
ATOM 882 O O . ILE A 1 113 ? 19.595 8.831 -13.136 1.00 81.00 113 ILE A O 1
ATOM 886 N N . LEU A 1 114 ? 21.537 7.742 -13.463 1.00 78.75 114 LEU A N 1
ATOM 887 C CA . LEU A 1 114 ? 22.404 8.890 -13.233 1.00 78.75 114 LEU A CA 1
ATOM 888 C C . LEU A 1 114 ? 22.706 9.543 -14.584 1.00 78.75 114 LEU A C 1
ATOM 890 O O . LEU A 1 114 ? 23.343 8.930 -15.449 1.00 78.75 114 LEU A O 1
ATOM 894 N N . ALA A 1 115 ? 22.206 10.764 -14.766 1.00 68.12 115 ALA A N 1
ATOM 895 C CA . ALA A 1 115 ? 22.609 11.627 -15.869 1.00 68.12 115 ALA A CA 1
ATOM 896 C C . ALA A 1 115 ? 24.049 12.138 -15.635 1.00 68.12 115 ALA A C 1
ATOM 898 O O . ALA A 1 115 ? 24.468 12.208 -14.476 1.00 68.12 115 ALA A O 1
ATOM 899 N N . PRO A 1 116 ? 24.813 12.421 -16.707 1.00 61.16 116 PRO A N 1
ATOM 900 C CA . PRO A 1 116 ? 26.113 13.080 -16.599 1.00 61.16 116 PRO A CA 1
ATOM 901 C C . PRO A 1 116 ? 26.008 14.499 -16.029 1.00 61.16 116 PRO A C 1
ATOM 903 O O . PRO A 1 116 ? 24.943 15.136 -16.212 1.00 61.16 116 PRO A O 1
#

Sequence (116 aa):
MATNYSANQYEKAFSPKYLQNWSLAKPTKESISSYEGYTQIIANDRGHLLPSVPRSKASPWGSFIGTWQMPLKIPPARVTLTARTTAGAASLTKWIHKNPDLLKACNGLRPEILAP

pLDDT: mean 85.28, std 7.29, range [59.53, 96.69]

Foldseek 3Di:
DDADEDPDVCVVCVPCVNVVNPDDDDDHDDDDDDDDDDDDDQADPVRHGDPPDDDDPDDPVFLAQDPVRDDPDAQDQEAECPPPDPVVSVVSVCVNCVDVSLCRHPVHHNHDYHYD

Organism: Octodon degus (NCBI:txid10160)